Protein AF-A0A830GWT4-F1 (afdb_monomer_lite)

Radius of gyration: 16.11 Å; chains: 1; bounding box: 36×34×43 Å

Sequence (159 aa):
MDEPVRTIMDEVGRHVYNKAYLTLLTARGEASKWRLRRVNGRVQFSDRYEAEFFAETVMDALHDGFLVMVLRSFTGERRSGRIIKELRAYRVTRRGGIVISKVPMDELITSMNVNSMTGELMQPEPFVKYCVDDECISSDEIDERDLEVYIRNIKKWIN

Organism: NCBI:txid62609

Foldseek 3Di:
DDPQLVVVQVVLVVQAAAKKKKWKAAPVRDIDIWIWGQDPNHIDTPDPVRSVVVVVVQVVRQVVFKMKMWMWHFHPDDDPNDTAIEIWMWIWYDDVHIDTHTDDQLRRQQVQQADPVPRDGHQFDARYWYDDDPDTDHSVNDDPVNNVVSVVVVVVVVD

pLDDT: mean 90.29, std 7.75, range [44.69, 98.06]

Structure (mmCIF, N/CA/C/O backbone):
data_AF-A0A830GWT4-F1
#
_entry.id   AF-A0A830GWT4-F1
#
loop_
_atom_site.group_PDB
_atom_site.id
_atom_site.type_symbol
_atom_site.label_atom_id
_atom_site.label_alt_id
_atom_site.label_comp_id
_atom_site.label_asym_id
_atom_site.label_entity_id
_atom_site.label_seq_id
_atom_site.pdbx_PDB_ins_code
_atom_site.Cartn_x
_atom_site.Cartn_y
_atom_site.Cartn_z
_atom_site.occupancy
_atom_site.B_iso_or_equiv
_atom_site.auth_seq_id
_atom_site.auth_comp_id
_atom_site.auth_asym_id
_atom_site.auth_atom_id
_atom_site.pdbx_PDB_model_num
ATOM 1 N N . MET A 1 1 ? 3.356 4.705 -21.326 1.00 64.50 1 MET A N 1
ATOM 2 C CA . MET A 1 1 ? 3.463 4.122 -19.976 1.00 64.50 1 MET A CA 1
ATOM 3 C C . MET A 1 1 ? 3.925 2.696 -20.151 1.00 64.50 1 MET A C 1
ATOM 5 O O . MET A 1 1 ? 3.240 1.949 -20.845 1.00 64.50 1 MET A O 1
ATOM 9 N N . ASP A 1 2 ? 5.095 2.370 -19.612 1.00 79.75 2 ASP A N 1
ATOM 10 C CA . ASP A 1 2 ? 5.700 1.044 -19.731 1.00 79.75 2 ASP A CA 1
ATOM 11 C C . ASP A 1 2 ? 4.806 -0.045 -19.134 1.00 79.75 2 ASP A C 1
ATOM 13 O O . ASP A 1 2 ? 4.044 0.197 -18.192 1.00 79.75 2 ASP A O 1
ATOM 17 N N . GLU A 1 3 ? 4.896 -1.256 -19.684 1.00 87.12 3 GLU A N 1
ATOM 18 C CA . GLU A 1 3 ? 4.089 -2.397 -19.247 1.00 87.12 3 GLU A CA 1
ATOM 19 C C . GLU A 1 3 ? 4.198 -2.669 -17.732 1.00 87.12 3 GLU A C 1
ATOM 21 O O . GLU A 1 3 ? 3.147 -2.825 -17.108 1.00 87.12 3 GLU A O 1
ATOM 26 N N . PRO A 1 4 ? 5.390 -2.627 -17.096 1.00 89.00 4 PRO A N 1
ATOM 27 C CA . PRO A 1 4 ? 5.514 -2.734 -15.645 1.00 89.00 4 PRO A CA 1
ATOM 28 C C . PRO A 1 4 ? 4.684 -1.728 -14.852 1.00 89.00 4 PRO A C 1
ATOM 30 O O . PRO A 1 4 ? 3.966 -2.095 -13.922 1.00 89.00 4 PRO A O 1
ATOM 33 N N . VAL A 1 5 ? 4.771 -0.457 -15.245 1.00 91.19 5 VAL A N 1
ATOM 34 C CA . VAL A 1 5 ? 4.088 0.652 -14.578 1.00 91.19 5 VAL A CA 1
ATOM 35 C C . VAL A 1 5 ? 2.581 0.491 -14.738 1.00 91.19 5 VAL A C 1
ATOM 37 O O . VAL A 1 5 ? 1.843 0.651 -13.771 1.00 91.19 5 VAL A O 1
ATOM 40 N N . ARG A 1 6 ? 2.118 0.093 -15.930 1.00 91.19 6 ARG A N 1
ATOM 41 C CA . ARG A 1 6 ? 0.704 -0.213 -16.173 1.00 91.19 6 ARG A CA 1
ATOM 42 C C . ARG A 1 6 ? 0.205 -1.334 -15.261 1.00 91.19 6 ARG A C 1
ATOM 44 O O . ARG A 1 6 ? -0.800 -1.138 -14.593 1.00 91.19 6 ARG A O 1
ATOM 51 N N . THR A 1 7 ? 0.918 -2.456 -15.184 1.00 93.00 7 THR A N 1
ATOM 52 C CA . THR A 1 7 ? 0.532 -3.598 -14.338 1.00 93.00 7 THR A CA 1
ATOM 53 C C . THR A 1 7 ? 0.442 -3.209 -12.861 1.00 93.00 7 THR A C 1
ATOM 55 O O . THR A 1 7 ? -0.514 -3.577 -12.180 1.00 93.00 7 THR A O 1
ATOM 58 N N . ILE A 1 8 ? 1.397 -2.413 -12.370 1.00 93.94 8 ILE A N 1
ATOM 59 C CA . ILE A 1 8 ? 1.372 -1.867 -11.005 1.00 93.94 8 ILE A CA 1
ATOM 60 C C . ILE A 1 8 ? 0.153 -0.964 -10.797 1.00 93.94 8 ILE A C 1
ATOM 62 O O . ILE A 1 8 ? -0.563 -1.112 -9.807 1.00 93.94 8 ILE A O 1
ATOM 66 N N . MET A 1 9 ? -0.100 -0.041 -11.725 1.00 93.00 9 MET A N 1
ATOM 67 C CA . MET A 1 9 ? -1.215 0.900 -11.623 1.00 93.00 9 MET A CA 1
ATOM 68 C C . MET A 1 9 ? -2.579 0.216 -11.740 1.00 93.00 9 MET A C 1
ATOM 70 O O . MET A 1 9 ? -3.522 0.657 -11.085 1.00 93.00 9 MET A O 1
ATOM 74 N N . ASP A 1 10 ? -2.687 -0.864 -12.512 1.00 93.06 10 ASP A N 1
ATOM 75 C CA . ASP A 1 10 ? -3.901 -1.673 -12.605 1.00 93.06 10 ASP A CA 1
ATOM 76 C C . ASP A 1 10 ? -4.177 -2.405 -11.284 1.00 93.06 10 ASP A C 1
ATOM 78 O O . ASP A 1 10 ? -5.308 -2.372 -10.800 1.00 93.06 10 ASP A O 1
ATOM 82 N N . GLU A 1 11 ? -3.156 -3.005 -10.660 1.00 94.62 11 GLU A N 1
ATOM 83 C CA . GLU A 1 11 ? -3.292 -3.690 -9.366 1.00 94.62 11 GLU A CA 1
ATOM 84 C C . GLU A 1 11 ? -3.647 -2.708 -8.243 1.00 94.62 11 GLU A C 1
ATOM 86 O O . GLU A 1 11 ? -4.692 -2.827 -7.604 1.00 94.62 11 GLU A O 1
ATOM 91 N N . VAL A 1 12 ? -2.816 -1.680 -8.042 1.00 94.19 12 VAL A N 1
ATOM 92 C CA . VAL A 1 12 ? -3.038 -0.645 -7.020 1.00 94.19 12 VAL A CA 1
ATOM 93 C C . VAL A 1 12 ? -4.369 0.061 -7.267 1.00 94.19 12 VAL A C 1
ATOM 95 O O . VAL A 1 12 ? -5.113 0.366 -6.332 1.00 94.19 12 VAL A O 1
ATOM 98 N N . GLY A 1 13 ? -4.692 0.299 -8.538 1.00 94.19 13 GLY A N 1
ATOM 99 C CA . GLY A 1 13 ? -5.861 1.049 -8.944 1.00 94.19 13 GLY A CA 1
ATOM 100 C C . GLY A 1 13 ? -7.173 0.412 -8.503 1.00 94.19 13 GLY A C 1
ATOM 101 O O . GLY A 1 13 ? -8.083 1.152 -8.122 1.00 94.19 13 GLY A O 1
ATOM 102 N N . ARG A 1 14 ? -7.273 -0.925 -8.464 1.00 93.62 14 ARG A N 1
ATOM 103 C CA . ARG A 1 14 ? -8.474 -1.648 -7.987 1.00 93.62 14 ARG A CA 1
ATOM 104 C C . ARG A 1 14 ? -8.902 -1.241 -6.579 1.00 93.62 14 ARG A C 1
ATOM 106 O O . ARG A 1 14 ? -10.090 -1.252 -6.284 1.00 93.62 14 ARG A O 1
ATOM 113 N N . HIS A 1 15 ? -7.952 -0.808 -5.757 1.00 94.94 15 HIS A N 1
ATOM 114 C CA . HIS A 1 15 ? -8.176 -0.474 -4.353 1.00 94.94 15 HIS A CA 1
ATOM 115 C C . HIS A 1 15 ? -8.186 1.035 -4.077 1.00 94.94 15 HIS A C 1
ATOM 117 O O . HIS A 1 15 ? -8.252 1.457 -2.924 1.00 94.94 15 HIS A O 1
ATOM 123 N N . VAL A 1 16 ? -8.139 1.884 -5.109 1.00 95.31 16 VAL A N 1
ATOM 124 C CA . VAL A 1 16 ? -8.310 3.340 -4.972 1.00 95.31 16 VAL A CA 1
ATOM 125 C C . VAL A 1 16 ? -9.785 3.694 -5.144 1.00 95.31 16 VAL A C 1
ATOM 127 O O . VAL A 1 16 ? -10.281 3.725 -6.269 1.00 95.31 16 VAL A O 1
ATOM 130 N N . TYR A 1 17 ? -10.482 4.010 -4.050 1.00 92.69 17 TYR A N 1
ATOM 131 C CA . TYR A 1 17 ? -11.918 4.326 -4.089 1.00 92.69 17 TYR A CA 1
ATOM 132 C C . TYR A 1 17 ? -12.193 5.743 -4.595 1.00 92.69 17 TYR A C 1
ATOM 134 O O . TYR A 1 17 ? -12.986 5.950 -5.510 1.00 92.69 17 TYR A O 1
ATOM 142 N N . ASN A 1 18 ? -11.520 6.732 -4.006 1.00 90.81 18 ASN A N 1
ATOM 143 C CA . ASN A 1 18 ? -11.697 8.143 -4.352 1.00 90.81 18 ASN A CA 1
ATOM 144 C C . ASN A 1 18 ? -10.358 8.878 -4.349 1.00 90.81 18 ASN A C 1
ATOM 146 O O . ASN A 1 18 ? -9.914 9.380 -5.377 1.00 90.81 18 ASN A O 1
ATOM 150 N N . LYS A 1 19 ? -9.680 8.886 -3.201 1.00 95.38 19 LYS A N 1
ATOM 151 C CA . LYS A 1 19 ? -8.339 9.451 -3.033 1.00 95.38 19 LYS A CA 1
ATOM 152 C C . LYS A 1 19 ? -7.455 8.412 -2.370 1.00 95.38 19 LYS A C 1
ATOM 154 O O . LYS A 1 19 ? -7.947 7.632 -1.559 1.00 95.38 19 LYS A O 1
ATOM 159 N N . ALA A 1 20 ? -6.168 8.424 -2.673 1.00 97.12 20 ALA A N 1
ATOM 160 C CA . ALA A 1 20 ? -5.202 7.581 -1.994 1.00 97.12 20 ALA A CA 1
ATOM 161 C C . ALA A 1 20 ? -3.820 8.235 -1.945 1.00 97.12 20 ALA A C 1
ATOM 163 O O . ALA A 1 20 ? -3.489 9.103 -2.754 1.00 97.12 20 ALA A O 1
ATOM 164 N N . TYR A 1 21 ? -3.013 7.786 -0.993 1.00 96.75 21 TYR A N 1
ATOM 165 C CA . TYR A 1 21 ? -1.575 8.003 -0.996 1.00 96.75 21 TYR A CA 1
ATOM 166 C C . TYR A 1 21 ? -0.884 6.678 -1.287 1.00 96.75 21 TYR A C 1
ATOM 168 O O . TYR A 1 21 ? -1.187 5.683 -0.636 1.00 96.75 21 TYR A O 1
ATOM 176 N N . LEU A 1 22 ? 0.035 6.677 -2.243 1.00 97.38 22 LEU A N 1
ATOM 177 C CA . LEU A 1 22 ? 0.902 5.543 -2.530 1.00 97.38 22 LEU A CA 1
ATOM 178 C C . LEU A 1 22 ? 2.316 5.915 -2.094 1.00 97.38 22 LEU A C 1
ATOM 180 O O . LEU A 1 22 ? 2.912 6.832 -2.656 1.00 97.38 22 LEU A O 1
ATOM 184 N N . THR A 1 23 ? 2.825 5.241 -1.073 1.00 96.56 23 THR A N 1
ATOM 185 C CA . THR A 1 23 ? 4.215 5.382 -0.636 1.00 96.56 23 THR A CA 1
ATOM 186 C C . THR A 1 23 ? 5.045 4.289 -1.289 1.00 96.56 23 THR A C 1
ATOM 188 O O . THR A 1 23 ? 4.639 3.130 -1.279 1.00 96.56 23 THR A O 1
ATOM 191 N N . LEU A 1 24 ? 6.194 4.655 -1.841 1.00 96.38 24 LEU A N 1
ATOM 192 C CA . LEU A 1 24 ? 7.187 3.743 -2.393 1.00 96.38 24 LEU A CA 1
ATOM 193 C C . LEU A 1 24 ? 8.397 3.698 -1.465 1.00 96.38 24 LEU A C 1
ATOM 195 O O . LEU A 1 24 ? 8.784 4.737 -0.935 1.00 96.38 24 LEU A O 1
ATOM 199 N N . LEU A 1 25 ? 8.993 2.521 -1.312 1.00 95.12 25 LEU A N 1
ATOM 200 C CA . LEU A 1 25 ? 10.285 2.309 -0.670 1.00 95.12 25 LEU A CA 1
ATOM 201 C C . LEU A 1 25 ? 11.154 1.458 -1.601 1.00 95.12 25 LEU A C 1
ATOM 203 O O . LEU A 1 25 ? 10.777 0.338 -1.958 1.00 95.12 25 LEU A O 1
ATOM 207 N N . THR A 1 26 ? 12.292 2.001 -2.023 1.00 94.12 26 THR A N 1
ATOM 208 C CA . THR A 1 26 ? 13.211 1.332 -2.955 1.00 94.12 26 THR A CA 1
ATOM 209 C C . THR A 1 26 ? 14.171 0.399 -2.217 1.00 94.12 26 THR A C 1
ATOM 211 O O . THR A 1 26 ? 14.369 0.514 -1.006 1.00 94.12 26 THR A O 1
ATOM 214 N N . ALA A 1 27 ? 14.828 -0.504 -2.950 1.00 90.31 27 ALA A N 1
ATOM 215 C CA . ALA A 1 27 ? 15.891 -1.350 -2.403 1.00 90.31 27 ALA A CA 1
ATOM 216 C C . ALA A 1 27 ? 17.073 -0.553 -1.809 1.00 90.31 27 ALA A C 1
ATOM 218 O O . ALA A 1 27 ? 17.793 -1.071 -0.959 1.00 90.31 27 ALA A O 1
ATOM 219 N N . ARG A 1 28 ? 17.250 0.714 -2.216 1.00 91.12 28 ARG A N 1
ATOM 220 C CA . ARG A 1 28 ? 18.258 1.640 -1.670 1.00 91.12 28 ARG A CA 1
ATOM 221 C C . ARG A 1 28 ? 17.815 2.329 -0.371 1.00 91.12 28 ARG A C 1
ATOM 223 O O . ARG A 1 28 ? 18.588 3.086 0.205 1.00 91.12 28 ARG A O 1
ATOM 230 N N . GLY A 1 29 ? 16.589 2.080 0.093 1.00 88.69 29 GLY A N 1
ATOM 231 C CA . GLY A 1 29 ? 16.015 2.716 1.282 1.00 88.69 29 GLY A CA 1
ATOM 232 C C . GLY A 1 29 ? 15.420 4.104 1.027 1.00 88.69 29 GLY A C 1
ATOM 233 O O . GLY A 1 29 ? 15.097 4.814 1.977 1.00 88.69 29 GLY A O 1
ATOM 234 N N . GLU A 1 30 ? 15.255 4.507 -0.234 1.00 92.50 30 GLU A N 1
ATOM 235 C CA . GLU A 1 30 ? 14.662 5.797 -0.590 1.00 92.50 30 GLU A CA 1
ATOM 236 C C . GLU A 1 30 ? 13.137 5.706 -0.539 1.00 92.50 30 GLU A C 1
ATOM 238 O O . GLU A 1 30 ? 12.547 4.754 -1.057 1.00 92.50 30 GLU A O 1
ATOM 243 N N . ALA A 1 31 ? 12.493 6.710 0.059 1.00 93.25 31 ALA A N 1
ATOM 244 C CA . ALA A 1 31 ? 11.043 6.768 0.181 1.00 93.25 31 ALA A CA 1
ATOM 245 C C . ALA A 1 31 ? 10.452 7.935 -0.618 1.00 93.25 31 ALA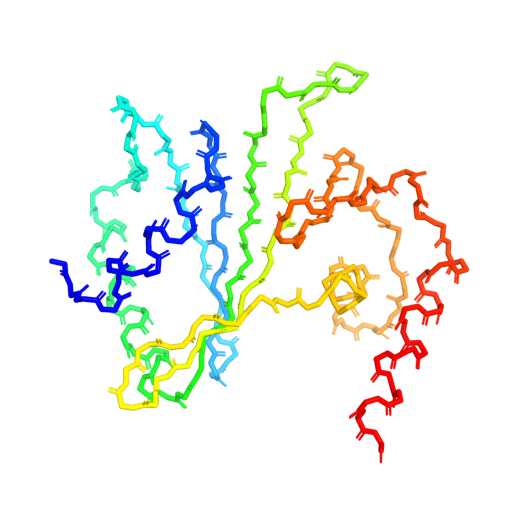 A C 1
ATOM 247 O O . ALA A 1 31 ? 10.906 9.074 -0.507 1.00 93.25 31 ALA A O 1
ATOM 248 N N . SER A 1 32 ? 9.389 7.673 -1.379 1.00 94.12 32 SER A N 1
ATOM 249 C CA . SER A 1 32 ? 8.629 8.702 -2.101 1.00 94.12 32 SER A CA 1
ATOM 250 C C . SER A 1 32 ? 7.126 8.516 -1.912 1.00 94.12 32 SER A C 1
ATOM 252 O O . SER A 1 32 ? 6.654 7.432 -1.568 1.00 94.12 32 SER A O 1
ATOM 254 N N . LYS A 1 33 ? 6.349 9.591 -2.083 1.00 94.75 33 LYS A N 1
ATOM 255 C CA . LYS A 1 33 ? 4.903 9.591 -1.831 1.00 94.75 33 LYS A CA 1
ATOM 256 C C . LYS A 1 33 ? 4.146 10.232 -2.982 1.00 94.75 33 LYS A C 1
ATOM 258 O O . LYS A 1 33 ? 4.381 11.387 -3.317 1.00 94.75 33 LYS A O 1
ATOM 263 N N . TRP A 1 34 ? 3.149 9.511 -3.476 1.00 95.19 34 TRP A N 1
ATOM 264 C CA . TRP A 1 34 ? 2.348 9.874 -4.640 1.00 95.19 34 TRP A CA 1
ATOM 265 C C . TRP A 1 34 ? 0.882 10.037 -4.264 1.00 95.19 34 TRP A C 1
ATOM 267 O O . TRP A 1 34 ? 0.355 9.304 -3.420 1.00 95.19 34 TRP A O 1
ATOM 277 N N . ARG A 1 35 ? 0.202 11.009 -4.879 1.00 95.19 35 ARG A N 1
ATOM 278 C CA . ARG A 1 35 ? -1.217 11.283 -4.624 1.00 95.19 35 ARG A CA 1
ATOM 279 C C . ARG A 1 35 ? -2.066 10.768 -5.769 1.00 95.19 35 ARG A C 1
ATOM 281 O O . ARG A 1 35 ? -2.044 11.319 -6.866 1.00 95.19 35 ARG A O 1
ATOM 288 N N . LEU A 1 36 ? -2.889 9.771 -5.486 1.00 95.38 36 LEU A N 1
ATOM 289 C CA . LEU A 1 36 ? -3.787 9.171 -6.462 1.00 95.38 36 LEU A CA 1
ATOM 290 C C . LEU A 1 36 ? -5.222 9.642 -6.241 1.00 95.38 36 LEU A C 1
ATOM 292 O O . LEU A 1 36 ? -5.672 9.842 -5.108 1.00 95.38 36 LEU A O 1
ATOM 296 N N . ARG A 1 37 ? -5.965 9.772 -7.335 1.00 94.19 37 ARG A N 1
ATOM 297 C CA . ARG A 1 37 ? -7.403 10.038 -7.323 1.00 94.19 37 ARG A CA 1
ATOM 298 C C . ARG A 1 37 ? -8.117 9.212 -8.379 1.00 94.19 37 ARG A C 1
ATOM 300 O O . ARG A 1 37 ? -7.576 8.983 -9.458 1.00 94.19 37 ARG A O 1
ATOM 307 N N . ARG A 1 38 ? -9.348 8.806 -8.083 1.00 92.69 38 ARG A N 1
ATOM 308 C CA . ARG A 1 38 ? -10.243 8.185 -9.056 1.00 92.69 38 ARG A CA 1
ATOM 309 C C . ARG A 1 38 ? -11.121 9.259 -9.690 1.00 92.69 38 ARG A C 1
ATOM 311 O O . ARG A 1 38 ? -11.864 9.947 -8.999 1.00 92.69 38 ARG A O 1
ATOM 318 N N . VAL A 1 39 ? -11.028 9.402 -11.007 1.00 90.31 39 VAL A N 1
ATOM 319 C CA . VAL A 1 39 ? -11.819 10.345 -11.808 1.00 90.31 39 VAL A CA 1
ATOM 320 C C . VAL A 1 39 ? -12.405 9.582 -12.988 1.00 90.31 39 VAL A C 1
ATOM 322 O O . VAL A 1 39 ? -11.680 8.887 -13.694 1.00 90.31 39 VAL A O 1
ATOM 325 N N . ASN A 1 40 ? -13.725 9.665 -13.181 1.00 89.69 40 ASN A N 1
ATOM 326 C CA . ASN A 1 40 ? -14.447 8.965 -14.256 1.00 89.69 40 ASN A CA 1
ATOM 327 C C . ASN A 1 40 ? -14.103 7.465 -14.344 1.00 89.69 40 ASN A C 1
ATOM 329 O O . ASN A 1 40 ? -13.864 6.923 -15.421 1.00 89.69 40 ASN A O 1
ATOM 333 N N . GLY A 1 41 ? -14.010 6.800 -13.188 1.00 86.19 41 GLY A N 1
ATOM 334 C CA . GLY A 1 41 ? -13.703 5.371 -13.117 1.00 86.19 41 GLY A CA 1
ATOM 335 C C . GLY A 1 41 ? -12.248 5.001 -13.429 1.00 86.19 41 GLY A C 1
ATOM 336 O O . GLY A 1 41 ? -11.950 3.814 -13.513 1.00 86.19 41 GLY A O 1
ATOM 337 N N . ARG A 1 42 ? -11.329 5.967 -13.554 1.00 88.44 42 ARG A N 1
ATOM 338 C CA . ARG A 1 42 ? -9.896 5.721 -13.778 1.00 88.44 42 ARG A CA 1
ATOM 339 C C . ARG A 1 42 ? -9.051 6.321 -12.667 1.00 88.44 42 ARG A C 1
ATOM 341 O O . ARG A 1 42 ? -9.373 7.386 -12.146 1.00 88.44 42 ARG A O 1
ATOM 348 N N . VAL A 1 43 ? -7.977 5.630 -12.303 1.00 92.00 43 VAL A N 1
ATOM 349 C CA . VAL A 1 43 ? -7.000 6.135 -11.336 1.00 92.00 43 VAL A CA 1
ATOM 350 C C . VAL A 1 43 ? -5.984 6.984 -12.071 1.00 92.00 43 VAL A C 1
ATOM 352 O O . VAL A 1 43 ? -5.467 6.590 -13.112 1.00 92.00 43 VAL A O 1
ATOM 355 N N . GLN A 1 44 ? -5.725 8.160 -11.525 1.00 91.19 44 GLN A N 1
ATOM 356 C CA . GLN A 1 44 ? -4.766 9.107 -12.059 1.00 91.19 44 GLN A CA 1
ATOM 357 C C . GLN A 1 44 ? -3.992 9.760 -10.921 1.00 91.19 44 GLN A C 1
ATOM 359 O O . GLN A 1 44 ? -4.491 9.887 -9.796 1.00 91.19 44 GLN A O 1
ATOM 364 N N . PHE A 1 45 ? -2.786 10.210 -11.240 1.00 90.94 45 PHE A N 1
ATOM 365 C CA . PHE A 1 45 ? -2.016 11.084 -10.370 1.00 90.94 45 PHE A CA 1
ATOM 366 C C . PHE A 1 45 ? -2.726 12.433 -10.210 1.00 90.94 45 PHE A C 1
ATOM 368 O O . PHE A 1 45 ? -3.604 12.825 -10.997 1.00 90.94 45 PHE A O 1
ATOM 375 N N . SER A 1 46 ? -2.418 13.125 -9.120 1.00 80.62 46 SER A N 1
ATOM 376 C CA . SER A 1 46 ? -3.024 14.428 -8.851 1.00 80.62 46 SER A CA 1
ATOM 377 C C . SER A 1 46 ? -2.424 15.495 -9.760 1.00 80.62 46 SER A C 1
ATOM 379 O O . SER A 1 46 ? -3.167 16.362 -10.224 1.00 80.62 46 SER A O 1
ATOM 381 N N . ASP A 1 47 ? -1.138 15.352 -10.077 1.00 78.88 47 ASP A N 1
ATOM 382 C CA . ASP A 1 47 ? -0.389 16.143 -11.051 1.00 78.88 47 ASP A CA 1
ATOM 383 C C . ASP A 1 47 ? 0.016 15.274 -12.262 1.00 78.88 47 ASP A C 1
ATOM 385 O O . ASP A 1 47 ? 0.220 14.067 -12.141 1.00 78.88 47 ASP A O 1
ATOM 389 N N . ARG A 1 48 ? 0.116 15.874 -13.451 1.00 69.69 48 ARG A N 1
ATOM 390 C CA . ARG A 1 48 ? 0.604 15.198 -14.658 1.00 69.69 48 ARG A CA 1
ATOM 391 C C . ARG A 1 48 ? 2.112 14.957 -14.597 1.00 69.69 48 ARG A C 1
ATOM 393 O O . ARG A 1 48 ? 2.543 13.895 -15.033 1.00 69.69 48 ARG A O 1
ATOM 400 N N . TYR A 1 49 ? 2.880 15.889 -14.024 1.00 76.06 49 TYR A N 1
ATOM 401 C CA . TYR A 1 49 ? 4.323 15.710 -13.832 1.00 76.06 49 TYR A CA 1
ATOM 402 C C . TYR A 1 49 ? 4.616 14.517 -12.919 1.00 76.06 49 TYR A C 1
ATOM 404 O O . TYR A 1 49 ? 5.565 13.777 -13.152 1.00 76.06 49 TYR A O 1
ATOM 412 N N . GLU A 1 50 ? 3.745 14.257 -11.938 1.00 81.94 50 GLU A N 1
ATOM 413 C CA . GLU A 1 50 ? 3.894 13.107 -11.047 1.00 81.94 50 GLU A CA 1
ATOM 414 C C . GLU A 1 50 ? 3.893 11.763 -11.800 1.00 81.94 50 GLU A C 1
ATOM 416 O O . GLU A 1 50 ? 4.568 10.828 -11.384 1.00 81.94 50 GLU A O 1
ATOM 421 N N . ALA A 1 51 ? 3.171 11.648 -12.918 1.00 81.56 51 ALA A N 1
ATOM 422 C CA . ALA A 1 51 ? 3.062 10.385 -13.645 1.00 81.56 51 ALA A CA 1
ATOM 423 C C . ALA A 1 51 ? 4.370 9.970 -14.340 1.00 81.56 51 ALA A C 1
ATOM 425 O O . ALA A 1 51 ? 4.677 8.779 -14.400 1.00 81.56 51 ALA A O 1
ATOM 426 N N . GLU A 1 52 ? 5.124 10.936 -14.871 1.00 81.38 52 GLU A N 1
ATOM 427 C CA . GLU A 1 52 ? 6.396 10.680 -15.560 1.00 81.38 52 GLU A CA 1
ATOM 428 C C . GLU A 1 52 ? 7.478 10.288 -14.549 1.00 81.38 52 GLU A C 1
ATOM 430 O O . GLU A 1 52 ? 8.050 9.203 -14.655 1.00 81.38 52 GLU A O 1
ATOM 435 N N . PHE A 1 53 ? 7.649 11.079 -13.486 1.00 89.00 53 PHE A N 1
ATOM 436 C CA . PHE A 1 53 ? 8.599 10.762 -12.415 1.00 89.00 53 PHE A CA 1
ATOM 437 C C . PHE A 1 53 ? 8.267 9.454 -11.683 1.00 89.00 53 PHE A C 1
ATOM 439 O O . PHE A 1 53 ? 9.171 8.747 -11.233 1.00 89.00 53 PHE A O 1
ATOM 446 N N . PHE A 1 54 ? 6.983 9.097 -11.560 1.00 91.56 54 PHE A N 1
ATOM 447 C CA . PHE A 1 54 ? 6.588 7.813 -10.982 1.00 91.56 54 PHE A CA 1
ATOM 448 C C . PHE A 1 54 ? 7.107 6.637 -11.812 1.00 91.56 54 PHE A C 1
ATOM 450 O O . PHE A 1 54 ? 7.622 5.674 -11.247 1.00 91.56 54 PHE A O 1
ATOM 457 N N . ALA A 1 55 ? 6.982 6.708 -13.141 1.00 91.19 55 ALA A N 1
ATOM 458 C CA . ALA A 1 55 ? 7.445 5.646 -14.026 1.00 91.19 55 ALA A CA 1
ATOM 459 C C . ALA A 1 55 ? 8.961 5.445 -13.906 1.00 91.19 55 ALA A C 1
ATOM 461 O O . ALA A 1 55 ? 9.402 4.312 -13.721 1.00 91.19 55 ALA A O 1
ATOM 462 N N . GLU A 1 56 ? 9.732 6.534 -13.923 1.00 91.06 56 GLU A N 1
ATOM 463 C CA . GLU A 1 56 ? 11.187 6.504 -13.722 1.00 91.06 56 GLU A CA 1
ATOM 464 C C . GLU A 1 56 ? 11.548 5.884 -12.366 1.00 91.06 56 GLU A C 1
ATOM 466 O O . GLU A 1 56 ? 12.281 4.900 -12.313 1.00 91.06 56 GLU A O 1
ATOM 471 N N . THR A 1 57 ? 10.927 6.364 -11.282 1.00 92.25 57 THR A N 1
ATOM 472 C CA . THR A 1 57 ? 11.160 5.853 -9.918 1.00 92.25 57 THR A CA 1
ATOM 473 C C . THR A 1 57 ? 10.902 4.348 -9.817 1.00 92.25 57 THR A C 1
ATOM 475 O O . THR A 1 57 ? 11.666 3.611 -9.194 1.00 92.25 57 THR A O 1
ATOM 478 N N . VAL A 1 58 ? 9.807 3.871 -10.416 1.00 93.88 58 VAL A N 1
ATOM 479 C CA . VAL A 1 58 ? 9.447 2.449 -10.412 1.00 93.88 58 VAL A CA 1
ATOM 480 C C . VAL A 1 58 ? 10.461 1.628 -11.201 1.00 93.88 58 VAL A C 1
ATOM 482 O O . VAL A 1 58 ? 10.879 0.568 -10.738 1.00 93.88 58 VAL A O 1
ATOM 485 N N . MET A 1 59 ? 10.845 2.089 -12.389 1.00 92.44 59 MET A N 1
ATOM 486 C CA . MET A 1 59 ? 11.765 1.352 -13.252 1.00 92.44 59 MET A CA 1
ATOM 487 C C . MET A 1 59 ? 13.165 1.260 -12.642 1.00 92.44 59 MET A C 1
ATOM 489 O O . MET A 1 59 ? 13.738 0.168 -12.652 1.00 92.44 59 MET A O 1
ATOM 493 N N . ASP A 1 60 ? 13.658 2.344 -12.041 1.00 92.50 60 ASP A N 1
ATOM 494 C CA . ASP A 1 60 ? 14.938 2.373 -11.329 1.00 92.50 60 ASP A CA 1
ATOM 495 C C . ASP A 1 60 ? 14.920 1.434 -10.116 1.00 92.50 60 ASP A C 1
ATOM 497 O O . ASP A 1 60 ? 15.771 0.552 -9.995 1.00 92.50 60 ASP A O 1
ATOM 501 N N . ALA A 1 61 ? 13.886 1.514 -9.271 1.00 93.38 61 ALA A N 1
ATOM 502 C CA . ALA A 1 61 ? 13.766 0.644 -8.099 1.00 93.38 61 ALA A CA 1
ATOM 503 C C . ALA A 1 61 ? 13.718 -0.851 -8.470 1.00 93.38 61 ALA A C 1
ATOM 505 O O . ALA A 1 61 ? 14.288 -1.702 -7.785 1.00 93.38 61 ALA A O 1
ATOM 506 N 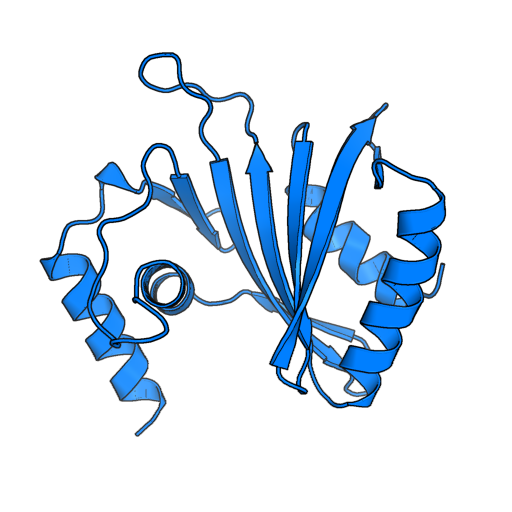N . LEU A 1 62 ? 13.042 -1.189 -9.571 1.00 92.94 62 LEU A N 1
ATOM 507 C CA . LEU A 1 62 ? 12.960 -2.563 -10.062 1.00 92.94 62 LEU A CA 1
ATOM 508 C C . LEU A 1 62 ? 14.249 -3.038 -10.736 1.00 92.94 62 LEU A C 1
ATOM 510 O O . LEU A 1 62 ? 14.487 -4.246 -10.766 1.00 92.94 62 LEU A O 1
ATOM 514 N N . HIS A 1 63 ? 15.059 -2.127 -11.277 1.00 91.75 63 HIS A N 1
ATOM 515 C CA . HIS A 1 63 ? 16.404 -2.444 -11.749 1.00 91.75 63 HIS A CA 1
ATOM 516 C C . HIS A 1 63 ? 17.329 -2.796 -10.577 1.00 91.75 63 HIS A C 1
ATOM 518 O O . HIS A 1 63 ? 18.063 -3.778 -10.654 1.00 91.75 63 HIS A O 1
ATOM 524 N N . ASP A 1 64 ? 17.215 -2.062 -9.469 1.00 89.62 64 ASP A N 1
ATOM 525 C CA . ASP A 1 64 ? 18.008 -2.288 -8.255 1.00 89.62 64 ASP A CA 1
ATOM 526 C C . ASP A 1 64 ? 17.581 -3.526 -7.452 1.00 89.62 64 ASP A C 1
ATOM 528 O O . ASP A 1 64 ? 18.332 -4.028 -6.615 1.00 89.62 64 ASP A O 1
ATOM 532 N N . GLY A 1 65 ? 16.378 -4.043 -7.708 1.00 92.88 65 GLY A N 1
ATOM 533 C CA . GLY A 1 65 ? 15.974 -5.387 -7.304 1.00 92.88 65 GLY A CA 1
ATOM 534 C C . GLY A 1 65 ? 14.526 -5.496 -6.846 1.00 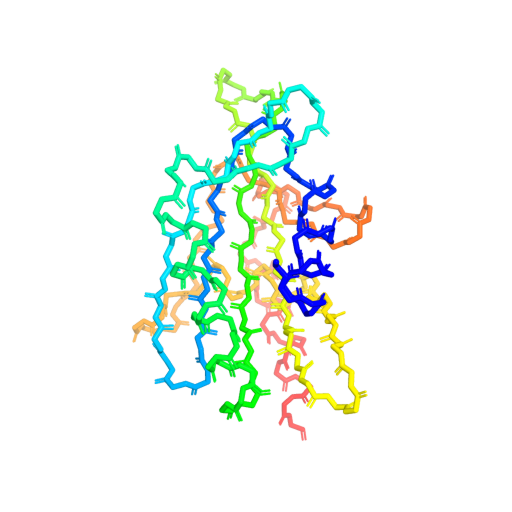92.88 65 GLY A C 1
ATOM 535 O O . GLY A 1 65 ? 13.817 -6.416 -7.268 1.00 92.88 65 GLY A O 1
ATOM 536 N N . PHE A 1 66 ? 14.069 -4.586 -5.982 1.00 94.25 66 PHE A N 1
ATOM 537 C CA . PHE A 1 66 ? 12.692 -4.593 -5.490 1.00 94.25 66 PHE A CA 1
ATOM 538 C C . PHE A 1 66 ? 12.158 -3.200 -5.159 1.00 94.25 66 PHE A C 1
ATOM 540 O O . PHE A 1 66 ? 12.894 -2.258 -4.870 1.00 94.25 66 PHE A O 1
ATOM 547 N N . LEU A 1 67 ? 10.832 -3.129 -5.132 1.00 96.25 67 LEU A N 1
ATOM 548 C CA . LEU A 1 67 ? 10.056 -1.971 -4.728 1.00 96.25 67 LEU A CA 1
ATOM 549 C C . LEU A 1 67 ? 9.005 -2.417 -3.710 1.00 96.25 67 LEU A C 1
ATOM 551 O O . LEU A 1 67 ? 8.207 -3.305 -4.000 1.00 96.25 67 LEU A O 1
ATOM 555 N N . VAL A 1 68 ? 8.979 -1.808 -2.529 1.00 96.81 68 VAL A N 1
ATOM 556 C CA . VAL A 1 68 ? 7.857 -1.948 -1.595 1.00 96.81 68 VAL A CA 1
ATOM 557 C C . VAL A 1 68 ? 6.898 -0.788 -1.816 1.00 96.81 68 VAL A C 1
ATOM 559 O O . VAL A 1 68 ? 7.311 0.359 -1.966 1.00 96.81 68 VAL A O 1
ATOM 562 N N . MET A 1 69 ? 5.606 -1.085 -1.854 1.00 97.62 69 MET A N 1
ATOM 563 C CA . MET A 1 69 ? 4.551 -0.103 -2.050 1.00 97.62 69 MET A CA 1
ATOM 564 C C . MET A 1 69 ? 3.542 -0.209 -0.922 1.00 97.62 69 MET A C 1
ATOM 566 O O . MET A 1 69 ? 3.029 -1.294 -0.671 1.00 97.62 69 MET A O 1
ATOM 570 N N . VAL A 1 70 ? 3.201 0.910 -0.293 1.00 97.50 70 VAL A N 1
ATOM 571 C CA . VAL A 1 70 ? 2.130 0.995 0.704 1.00 97.50 70 VAL A CA 1
ATOM 572 C C . VAL A 1 70 ? 1.040 1.906 0.161 1.00 97.50 70 VAL A C 1
ATOM 574 O O . VAL A 1 70 ? 1.232 3.115 0.015 1.00 97.50 70 VAL A O 1
ATOM 577 N N . LEU A 1 71 ? -0.114 1.325 -0.150 1.00 98.00 71 LEU A N 1
ATOM 578 C CA . LEU A 1 71 ? -1.300 2.050 -0.576 1.00 98.00 71 LEU A CA 1
ATOM 579 C C . LEU A 1 71 ? -2.165 2.376 0.638 1.00 98.00 71 LEU A C 1
ATOM 581 O O . LEU A 1 71 ? -2.610 1.486 1.356 1.00 98.00 71 LEU A O 1
ATOM 585 N N . ARG A 1 72 ? -2.468 3.661 0.809 1.00 97.62 72 ARG A N 1
ATOM 586 C CA . ARG A 1 72 ? -3.420 4.177 1.789 1.00 97.62 72 ARG A CA 1
ATOM 587 C C . ARG A 1 72 ? -4.603 4.808 1.077 1.00 97.62 72 ARG A C 1
ATOM 589 O O . ARG A 1 72 ? -4.509 5.943 0.606 1.00 97.62 72 ARG A O 1
ATOM 596 N N . SER A 1 73 ? -5.712 4.087 1.013 1.00 97.38 73 SER A N 1
ATOM 597 C CA . SER A 1 73 ? -6.904 4.472 0.261 1.00 97.38 73 SER A CA 1
ATOM 598 C C . SER A 1 73 ? -7.986 5.038 1.172 1.00 97.38 73 SER A C 1
ATOM 600 O O . SER A 1 73 ? -8.332 4.428 2.177 1.00 97.3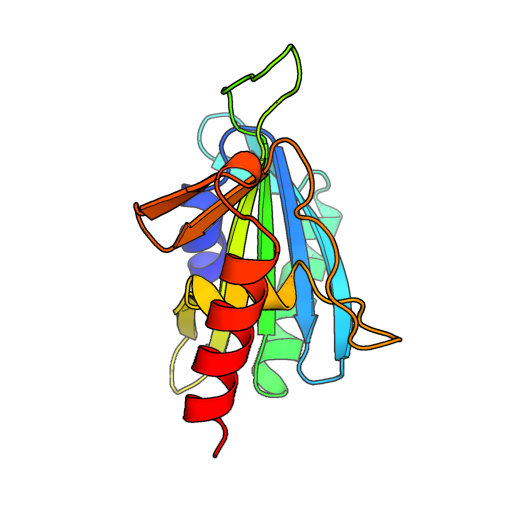8 73 SER A O 1
ATOM 602 N N . PHE A 1 74 ? -8.534 6.205 0.837 1.00 96.12 74 PHE A N 1
ATOM 603 C CA . PHE A 1 74 ? -9.671 6.789 1.550 1.00 96.12 74 PHE A CA 1
ATOM 604 C C . PHE A 1 74 ? -10.960 6.170 1.021 1.00 96.12 74 PHE A C 1
ATOM 606 O O . PHE A 1 74 ? -11.327 6.395 -0.137 1.00 96.12 74 PHE A O 1
ATOM 613 N N . THR A 1 75 ? -11.634 5.406 1.875 1.00 91.94 75 THR A N 1
ATOM 614 C CA . THR A 1 75 ? -12.892 4.736 1.536 1.00 91.94 75 THR A CA 1
ATOM 615 C C . THR A 1 75 ? -14.075 5.714 1.567 1.00 91.94 75 THR A C 1
ATOM 617 O O . THR A 1 75 ? -13.946 6.878 1.961 1.00 91.94 75 THR A O 1
ATOM 620 N N . GLY A 1 76 ? -15.251 5.242 1.146 1.00 88.75 76 GLY A N 1
ATOM 621 C CA . GLY A 1 76 ? -16.521 5.932 1.398 1.00 88.75 76 GLY A CA 1
ATOM 622 C C . GLY A 1 76 ? -17.082 5.692 2.807 1.00 88.75 76 GLY A C 1
ATOM 623 O O . GLY A 1 76 ? -18.013 6.384 3.216 1.00 88.75 76 GLY A O 1
ATOM 624 N N . GLU A 1 77 ? -16.525 4.732 3.549 1.00 92.00 77 GLU A N 1
ATOM 625 C CA . GLU A 1 77 ? -16.995 4.341 4.874 1.00 92.00 77 GLU A CA 1
ATOM 626 C C . GLU A 1 77 ? -16.571 5.365 5.932 1.00 92.00 77 GLU A C 1
ATOM 628 O O . GLU A 1 77 ? -15.481 5.953 5.890 1.00 92.00 77 GLU A O 1
ATOM 633 N N . ARG A 1 78 ? -17.451 5.579 6.913 1.00 91.88 78 ARG A N 1
ATOM 634 C CA . ARG A 1 78 ? -17.193 6.462 8.047 1.00 91.88 78 ARG A CA 1
ATOM 635 C C . ARG A 1 78 ? -17.468 5.759 9.362 1.00 91.88 78 ARG A C 1
ATOM 637 O O . ARG A 1 78 ? -18.468 5.066 9.502 1.00 91.88 78 ARG A O 1
ATOM 644 N N . ARG A 1 79 ? -16.634 6.054 10.355 1.00 88.31 79 ARG A N 1
ATOM 645 C CA . ARG A 1 79 ? -16.835 5.670 11.753 1.00 88.31 79 ARG A CA 1
ATOM 646 C C . ARG A 1 79 ? -16.619 6.893 12.629 1.00 88.31 79 ARG A C 1
ATOM 648 O O . ARG A 1 79 ? -15.640 7.616 12.457 1.00 88.31 79 ARG A O 1
ATOM 655 N N . SER A 1 80 ? -17.580 7.182 13.504 1.00 88.19 80 SER A N 1
ATOM 656 C CA . SER A 1 80 ? -17.558 8.371 14.375 1.00 88.19 80 SER A CA 1
ATOM 657 C C . SER A 1 80 ? -17.279 9.678 13.608 1.00 88.19 80 SER A C 1
ATOM 659 O O . SER A 1 80 ? -16.486 10.519 14.024 1.00 88.19 80 SER A O 1
ATOM 661 N N . GLY A 1 81 ? -17.877 9.818 12.418 1.00 89.38 81 GLY A N 1
ATOM 662 C CA . GLY A 1 81 ? -17.714 10.980 11.535 1.00 89.38 81 GLY A CA 1
ATOM 663 C C . GLY A 1 81 ? -16.392 11.048 10.754 1.00 89.38 81 GLY A C 1
ATOM 664 O O . GLY A 1 81 ? -16.281 11.864 9.833 1.00 89.38 81 GLY A O 1
ATOM 665 N N . ARG A 1 82 ? -15.412 10.1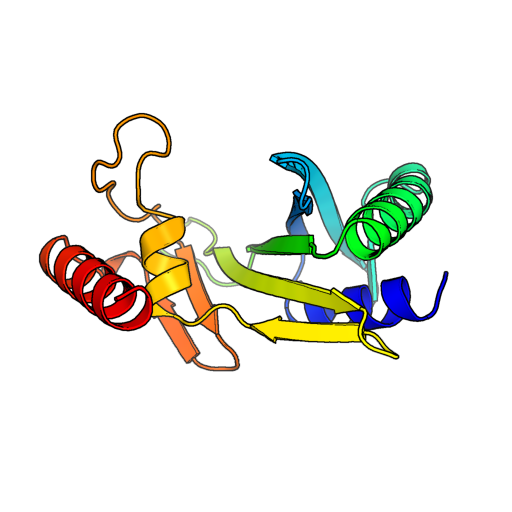85 11.049 1.00 92.00 82 ARG A N 1
ATOM 666 C CA . ARG A 1 82 ? -14.104 10.122 10.378 1.00 92.00 82 ARG A CA 1
ATOM 667 C C . ARG A 1 82 ? -14.118 9.095 9.246 1.00 92.00 82 ARG A C 1
ATOM 669 O O . ARG A 1 82 ? -14.781 8.069 9.349 1.00 92.00 82 ARG A O 1
ATOM 676 N N . ILE A 1 83 ? -13.400 9.388 8.162 1.00 94.06 83 ILE A N 1
ATOM 677 C CA . ILE A 1 83 ? -13.263 8.485 7.009 1.00 94.06 83 ILE A CA 1
ATOM 678 C C . ILE A 1 83 ? -12.327 7.335 7.378 1.00 94.06 83 ILE A C 1
ATOM 680 O O . ILE A 1 83 ? -11.234 7.582 7.894 1.00 94.06 83 ILE A O 1
ATOM 684 N N . ILE A 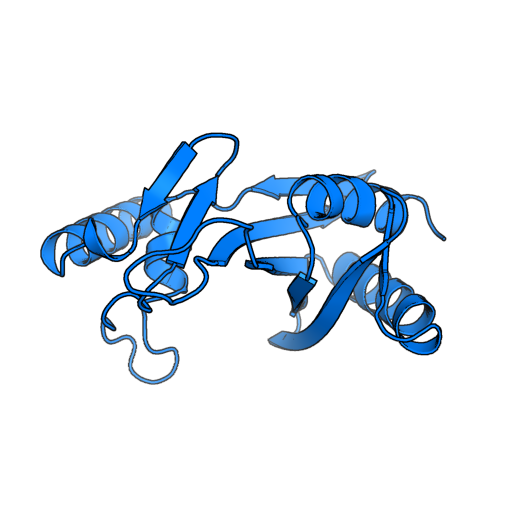1 84 ? -12.741 6.107 7.068 1.00 95.69 84 ILE A N 1
ATOM 685 C CA . ILE A 1 84 ? -11.895 4.924 7.216 1.00 95.69 84 ILE A CA 1
ATOM 686 C C . ILE A 1 84 ? -10.918 4.844 6.043 1.00 95.69 84 ILE A C 1
ATOM 688 O O . ILE A 1 84 ? -11.286 5.071 4.885 1.00 95.69 84 ILE A O 1
ATOM 692 N N . LYS A 1 85 ? -9.661 4.525 6.348 1.00 96.69 85 LYS A N 1
ATOM 693 C CA . LYS A 1 85 ? -8.613 4.289 5.352 1.00 96.69 85 LYS A CA 1
ATOM 694 C C . LYS A 1 85 ? -8.328 2.796 5.246 1.00 96.69 85 LYS A C 1
ATOM 696 O O . LYS A 1 85 ? -8.192 2.140 6.269 1.00 96.69 85 LYS A O 1
ATOM 701 N N . GLU A 1 86 ? -8.155 2.288 4.036 1.00 97.44 86 GLU A N 1
ATOM 702 C CA . GLU A 1 86 ? -7.582 0.959 3.816 1.00 97.44 86 GLU A CA 1
ATOM 703 C C . GLU A 1 86 ? -6.079 1.072 3.584 1.00 97.44 86 GLU A C 1
ATOM 705 O O . GLU A 1 86 ? -5.634 1.857 2.743 1.00 97.44 86 GLU A O 1
ATOM 710 N N . LEU A 1 87 ? -5.310 0.288 4.331 1.00 97.69 87 LEU A N 1
ATOM 711 C CA . LEU A 1 87 ? -3.890 0.067 4.129 1.00 97.69 87 LEU A CA 1
ATOM 712 C C . LEU A 1 87 ? -3.673 -1.282 3.458 1.00 97.69 87 LEU A C 1
ATOM 714 O O . LEU A 1 87 ? -4.163 -2.305 3.927 1.00 97.69 87 LEU A O 1
ATOM 718 N N . ARG A 1 88 ? -2.905 -1.269 2.374 1.00 98.06 88 ARG A N 1
ATOM 719 C CA . ARG A 1 88 ? -2.443 -2.457 1.652 1.00 98.06 88 ARG A CA 1
ATOM 720 C C . ARG A 1 88 ? -0.964 -2.274 1.364 1.00 98.06 88 ARG A C 1
ATOM 722 O O . ARG A 1 88 ? -0.555 -1.157 1.037 1.00 98.06 88 ARG A O 1
ATOM 729 N N . ALA A 1 89 ? -0.175 -3.336 1.443 1.00 97.75 89 ALA A N 1
ATOM 730 C CA . ALA A 1 89 ? 1.220 -3.282 1.036 1.00 97.75 89 ALA A CA 1
ATOM 731 C C . ALA A 1 89 ? 1.565 -4.384 0.038 1.00 97.75 89 ALA A C 1
ATOM 733 O O . ALA A 1 89 ? 0.988 -5.471 0.044 1.00 97.75 89 ALA A O 1
ATOM 734 N N . TYR A 1 90 ? 2.513 -4.068 -0.833 1.00 97.62 90 TYR A N 1
ATOM 735 C CA . TYR A 1 90 ? 2.969 -4.931 -1.908 1.00 97.62 90 TYR A CA 1
ATOM 736 C C . TYR A 1 90 ? 4.488 -4.904 -1.964 1.00 97.62 90 TYR A C 1
ATOM 738 O O . TYR A 1 90 ? 5.103 -3.850 -1.807 1.00 97.62 90 TYR A O 1
ATOM 746 N N . ARG A 1 91 ? 5.085 -6.045 -2.280 1.00 96.50 91 ARG A N 1
ATOM 747 C CA . ARG A 1 91 ? 6.470 -6.153 -2.715 1.00 96.50 91 ARG A CA 1
ATOM 748 C C . ARG A 1 91 ? 6.485 -6.488 -4.197 1.00 96.50 91 ARG A C 1
ATOM 750 O O . ARG A 1 91 ? 5.933 -7.499 -4.619 1.00 96.50 91 ARG A O 1
ATOM 757 N N . VAL A 1 92 ? 7.132 -5.645 -4.983 1.00 96.94 92 VAL A N 1
ATOM 758 C CA . VAL A 1 92 ? 7.257 -5.797 -6.429 1.00 96.94 92 VAL A CA 1
ATOM 759 C C . VAL A 1 92 ? 8.694 -6.146 -6.772 1.00 96.94 92 VAL A C 1
ATOM 761 O O . VAL A 1 92 ? 9.632 -5.535 -6.265 1.00 96.94 92 VAL A O 1
ATOM 764 N N . THR A 1 93 ? 8.869 -7.136 -7.640 1.00 95.81 93 THR A N 1
ATOM 765 C CA . THR A 1 93 ? 10.179 -7.530 -8.173 1.00 95.81 93 THR A CA 1
ATOM 766 C C . THR A 1 93 ? 10.092 -7.758 -9.676 1.00 95.81 93 THR A C 1
ATOM 768 O O . THR A 1 93 ? 9.003 -7.962 -10.222 1.00 95.81 93 THR A O 1
ATOM 771 N N . ARG A 1 94 ? 11.244 -7.744 -10.351 1.00 91.88 94 ARG A N 1
ATOM 772 C CA . ARG A 1 94 ? 11.349 -8.056 -11.779 1.00 91.88 94 ARG A CA 1
ATOM 773 C C . ARG A 1 94 ? 12.132 -9.356 -11.981 1.00 91.88 94 ARG A C 1
ATOM 775 O O . ARG A 1 94 ? 13.327 -9.408 -11.717 1.00 91.88 94 ARG A O 1
ATOM 782 N N . ARG A 1 95 ? 11.467 -10.415 -12.455 1.00 86.06 95 ARG A N 1
ATOM 783 C CA . ARG A 1 95 ? 12.059 -11.741 -12.743 1.00 86.06 95 ARG A CA 1
ATOM 784 C C . ARG A 1 95 ? 11.527 -12.284 -14.070 1.00 86.06 95 ARG A C 1
ATOM 786 O O . ARG A 1 95 ? 10.538 -13.003 -14.087 1.00 86.06 95 ARG A O 1
ATOM 793 N N . GLY A 1 96 ? 12.110 -11.860 -15.194 1.00 82.25 96 GLY A N 1
ATOM 794 C CA . GLY A 1 96 ? 11.574 -12.165 -16.538 1.00 82.25 96 GLY A CA 1
ATOM 795 C C . GLY A 1 96 ? 10.213 -11.512 -16.850 1.00 82.25 96 GLY A C 1
ATOM 796 O O . GLY A 1 96 ? 9.685 -11.676 -17.941 1.00 82.25 96 GLY A O 1
ATOM 797 N N . GLY A 1 97 ? 9.673 -10.750 -15.897 1.00 87.25 97 GLY A N 1
ATOM 798 C CA . GLY A 1 97 ? 8.378 -10.076 -15.890 1.00 87.25 97 GLY A CA 1
ATOM 799 C C . GLY A 1 97 ? 8.164 -9.418 -14.523 1.00 87.25 97 GLY A C 1
ATOM 800 O O . GLY A 1 97 ? 9.012 -9.555 -13.634 1.00 87.25 97 GLY A O 1
ATOM 801 N N . ILE A 1 98 ? 7.065 -8.684 -14.349 1.00 93.56 98 ILE A N 1
ATOM 802 C CA . ILE A 1 98 ? 6.717 -8.096 -13.049 1.00 93.56 98 ILE A CA 1
ATOM 803 C C . ILE A 1 98 ? 5.994 -9.116 -12.184 1.00 93.56 98 ILE A C 1
ATOM 805 O O . ILE A 1 98 ? 5.017 -9.723 -12.611 1.00 93.56 98 ILE A O 1
ATOM 809 N N . VAL A 1 99 ? 6.464 -9.254 -10.947 1.00 95.31 99 VAL A N 1
ATOM 810 C CA . VAL A 1 99 ? 5.818 -10.046 -9.903 1.00 95.31 99 VAL A CA 1
ATOM 811 C C . VAL A 1 99 ? 5.404 -9.098 -8.787 1.00 95.31 99 VAL A C 1
ATOM 813 O O . VAL A 1 99 ? 6.265 -8.457 -8.184 1.00 95.31 99 VAL A O 1
ATOM 816 N N . ILE A 1 100 ? 4.099 -9.015 -8.523 1.00 96.38 100 ILE A N 1
ATOM 817 C CA . ILE A 1 100 ? 3.524 -8.251 -7.411 1.00 96.38 100 ILE A CA 1
ATOM 818 C C . ILE A 1 100 ? 3.092 -9.246 -6.334 1.00 96.38 100 ILE A C 1
ATOM 820 O O . ILE A 1 100 ? 2.150 -10.010 -6.529 1.00 96.38 100 ILE A O 1
ATOM 824 N N . SER A 1 101 ? 3.783 -9.241 -5.200 1.00 96.19 101 SER A N 1
ATOM 825 C CA . SER A 1 101 ? 3.449 -10.046 -4.025 1.00 96.19 101 SER A CA 1
ATOM 826 C C . SER A 1 101 ? 2.750 -9.170 -2.993 1.00 96.19 101 SER A C 1
ATOM 828 O O . SER A 1 101 ? 3.258 -8.106 -2.645 1.00 96.19 101 SER A O 1
ATOM 830 N N . LYS A 1 102 ? 1.591 -9.599 -2.496 1.00 96.19 102 LYS A N 1
ATOM 831 C CA . LYS A 1 102 ? 0.894 -8.920 -1.395 1.00 96.19 102 LYS A CA 1
ATOM 832 C C . LYS A 1 102 ? 1.636 -9.209 -0.095 1.00 96.19 102 LYS A C 1
ATOM 834 O O . LYS A 1 102 ? 2.053 -10.344 0.126 1.00 96.19 102 LYS A O 1
ATOM 839 N N . VAL A 1 103 ? 1.841 -8.182 0.724 1.00 95.69 103 VAL A N 1
ATOM 840 C CA . VAL A 1 103 ? 2.443 -8.355 2.050 1.00 95.69 103 VAL A CA 1
ATOM 841 C C . VAL A 1 103 ? 1.420 -9.069 2.939 1.00 95.69 103 VAL A C 1
ATOM 843 O O . VAL A 1 103 ? 0.277 -8.607 2.987 1.00 95.69 103 VAL A O 1
ATOM 846 N N . PRO A 1 104 ? 1.785 -10.179 3.603 1.00 94.75 104 PRO A N 1
ATOM 847 C CA . PRO A 1 104 ? 0.901 -10.894 4.520 1.00 94.75 104 PRO A CA 1
ATOM 848 C C . PRO A 1 104 ? 0.318 -9.994 5.613 1.00 94.75 104 PRO A C 1
ATOM 850 O O . PRO A 1 104 ? 0.915 -8.987 5.992 1.00 94.75 104 PRO A O 1
ATOM 853 N N . MET A 1 105 ? -0.859 -10.357 6.129 1.00 94.00 105 MET A N 1
ATOM 854 C CA . MET A 1 105 ? -1.609 -9.516 7.069 1.00 94.00 105 MET A CA 1
ATOM 855 C C . MET A 1 105 ? -0.825 -9.221 8.357 1.00 94.00 105 MET A C 1
ATOM 857 O O . MET A 1 105 ? -0.795 -8.080 8.813 1.00 94.00 105 MET A O 1
ATOM 861 N N . ASP A 1 106 ? -0.160 -10.227 8.922 1.00 92.19 106 ASP A N 1
ATOM 862 C CA . ASP A 1 106 ? 0.663 -10.104 10.127 1.00 92.19 106 ASP A CA 1
ATOM 863 C C . ASP A 1 106 ? 1.873 -9.185 9.906 1.00 92.19 106 ASP A C 1
ATOM 865 O O . ASP A 1 106 ? 2.135 -8.300 10.727 1.00 92.19 106 ASP A O 1
ATOM 869 N N . GLU A 1 107 ? 2.569 -9.339 8.777 1.00 92.44 107 GLU A N 1
ATOM 870 C CA . GLU A 1 107 ? 3.685 -8.478 8.374 1.00 92.44 107 GLU A CA 1
ATOM 871 C C . GLU A 1 107 ? 3.234 -7.038 8.121 1.00 92.44 107 GLU A C 1
ATOM 873 O O . GLU A 1 107 ? 3.901 -6.101 8.566 1.00 92.44 107 GLU A O 1
ATOM 878 N N . LEU A 1 108 ? 2.081 -6.847 7.478 1.00 94.69 108 LEU A N 1
ATOM 879 C CA . LEU A 1 108 ? 1.496 -5.534 7.229 1.00 94.69 108 LEU A CA 1
ATOM 880 C C . LEU A 1 108 ? 1.125 -4.836 8.543 1.00 94.69 108 LEU A C 1
ATOM 882 O O . LEU A 1 108 ? 1.526 -3.693 8.758 1.00 94.69 108 LEU A O 1
ATOM 886 N N . ILE A 1 109 ? 0.386 -5.508 9.428 1.00 93.25 109 ILE A N 1
ATOM 887 C CA . ILE A 1 109 ? -0.004 -4.948 10.728 1.00 93.25 109 ILE A CA 1
ATOM 888 C C . ILE A 1 109 ? 1.244 -4.615 11.544 1.00 93.25 109 ILE A C 1
ATOM 890 O O . ILE A 1 109 ? 1.356 -3.506 12.060 1.00 93.25 109 ILE A O 1
ATOM 894 N N . THR A 1 110 ? 2.204 -5.531 11.633 1.00 89.94 110 THR A N 1
ATOM 895 C CA . THR A 1 110 ? 3.414 -5.317 12.435 1.00 89.94 110 THR A CA 1
ATOM 896 C C . THR A 1 110 ? 4.254 -4.167 11.891 1.00 89.94 110 THR A C 1
ATOM 898 O O . THR A 1 110 ? 4.588 -3.243 12.627 1.00 89.94 110 THR A O 1
ATOM 901 N N . SER A 1 111 ? 4.555 -4.171 10.591 1.00 88.88 111 SER A N 1
ATOM 902 C CA . SER A 1 111 ? 5.424 -3.162 9.966 1.00 88.88 111 SER A CA 1
ATOM 903 C C . SER A 1 111 ? 4.853 -1.748 10.059 1.00 88.88 111 SER A C 1
ATOM 905 O O . SER A 1 111 ? 5.601 -0.775 10.086 1.00 88.88 111 SER A O 1
ATOM 907 N N . MET A 1 112 ? 3.526 -1.620 10.124 1.00 91.31 112 MET A N 1
ATOM 908 C CA . MET A 1 112 ? 2.856 -0.327 10.248 1.00 91.31 112 MET A CA 1
ATOM 909 C C . MET A 1 112 ? 2.716 0.157 11.697 1.00 91.31 112 MET A C 1
ATOM 911 O O . MET A 1 112 ? 2.380 1.323 11.901 1.00 91.31 112 MET A O 1
ATOM 915 N N . ASN A 1 113 ? 2.970 -0.710 12.680 1.00 91.50 113 ASN A N 1
ATOM 916 C CA . ASN A 1 113 ? 2.748 -0.455 14.105 1.00 91.50 113 ASN A CA 1
ATOM 917 C C . ASN A 1 113 ? 4.008 -0.697 14.948 1.00 91.50 113 ASN A C 1
ATOM 919 O O . ASN A 1 113 ? 3.923 -0.985 16.137 1.00 91.50 113 ASN A O 1
ATOM 923 N N . VAL A 1 114 ? 5.185 -0.565 14.343 1.00 88.81 114 VAL A N 1
ATOM 924 C CA . VAL A 1 114 ? 6.474 -0.582 15.038 1.00 88.81 114 VAL A CA 1
ATOM 925 C C . VAL A 1 114 ? 7.184 0.737 14.777 1.00 88.81 114 VAL A C 1
ATOM 927 O O . VAL A 1 114 ? 7.248 1.219 13.645 1.00 88.81 114 VAL A O 1
ATOM 930 N N . ASN A 1 115 ? 7.714 1.346 15.831 1.00 87.38 115 ASN A N 1
ATOM 931 C CA . ASN A 1 115 ? 8.539 2.534 15.715 1.00 87.38 115 ASN A CA 1
ATOM 932 C C . ASN A 1 115 ? 9.849 2.160 15.012 1.00 87.38 115 ASN A C 1
ATOM 934 O O . ASN A 1 115 ? 10.634 1.366 15.523 1.00 87.38 115 ASN A O 1
ATOM 938 N N . SER A 1 116 ? 10.116 2.751 13.849 1.00 81.88 116 SER A N 1
ATOM 939 C CA . SER A 1 116 ? 11.296 2.408 13.049 1.00 81.88 116 SER A CA 1
ATOM 940 C C . SER A 1 116 ? 12.630 2.798 13.697 1.00 81.88 116 SER A C 1
ATOM 942 O O . SER A 1 116 ? 13.667 2.301 13.271 1.00 81.88 116 SER A O 1
ATOM 944 N N . MET A 1 117 ? 12.630 3.700 14.686 1.00 85.06 117 MET A N 1
ATOM 945 C CA . MET A 1 117 ? 13.838 4.121 15.405 1.00 85.06 117 MET A CA 1
ATOM 946 C C . MET A 1 117 ? 14.092 3.282 16.656 1.00 85.06 117 MET A C 1
ATOM 948 O O . MET A 1 117 ? 15.239 2.945 16.934 1.00 85.06 117 MET A O 1
ATOM 952 N N . THR A 1 118 ? 13.043 2.973 17.426 1.00 88.81 118 THR A N 1
ATOM 953 C CA . THR A 1 118 ? 13.180 2.286 18.724 1.00 88.81 118 THR A CA 1
ATOM 954 C C . THR A 1 118 ? 12.868 0.793 18.657 1.00 88.81 118 THR A C 1
ATOM 956 O O . THR A 1 118 ? 13.283 0.043 19.533 1.00 88.81 118 THR A O 1
ATOM 959 N N . GLY A 1 119 ? 12.154 0.341 17.623 1.00 85.25 119 GLY A N 1
ATOM 960 C CA . GLY A 1 119 ? 11.637 -1.024 17.516 1.00 85.25 119 GLY A CA 1
ATOM 961 C C . GLY A 1 119 ? 10.446 -1.310 18.437 1.00 85.25 119 GLY A C 1
ATOM 962 O O . GLY A 1 119 ? 9.978 -2.446 18.486 1.00 85.25 119 GLY A O 1
ATOM 963 N N . GLU A 1 120 ? 9.955 -0.306 19.167 1.00 88.25 120 GLU A N 1
ATOM 964 C CA . GLU A 1 120 ? 8.832 -0.451 20.094 1.00 88.25 120 GLU A CA 1
ATOM 965 C C . GLU A 1 120 ? 7.498 -0.554 19.357 1.00 88.25 120 GLU A C 1
ATOM 967 O O . GLU A 1 120 ? 7.301 0.044 18.294 1.00 88.25 120 GLU A O 1
ATOM 972 N N . LEU A 1 121 ? 6.562 -1.288 19.958 1.00 88.38 121 LEU A N 1
ATOM 973 C CA . LEU A 1 121 ? 5.190 -1.370 19.480 1.00 88.38 121 LEU A CA 1
ATOM 974 C C . LEU A 1 121 ? 4.486 -0.019 19.612 1.00 88.38 121 LEU A C 1
ATOM 976 O O . LEU A 1 121 ? 4.583 0.672 20.624 1.00 88.38 121 LEU A O 1
ATOM 980 N N . MET A 1 122 ? 3.742 0.335 18.574 1.00 89.25 122 MET A N 1
ATOM 981 C CA . MET A 1 122 ? 2.865 1.493 18.540 1.00 89.25 122 MET A CA 1
ATOM 982 C C . MET A 1 122 ? 1.419 1.025 18.464 1.00 89.25 122 MET A C 1
ATOM 984 O O . MET A 1 122 ? 1.105 0.001 17.861 1.00 89.25 122 MET A O 1
ATOM 988 N N . GLN A 1 123 ? 0.523 1.812 19.051 1.00 88.38 123 GLN A N 1
ATOM 989 C CA . GLN A 1 123 ? -0.906 1.575 18.901 1.00 88.38 123 GLN A CA 1
ATOM 990 C C . GLN A 1 123 ? -1.324 1.723 17.429 1.00 88.38 123 GLN A C 1
ATOM 992 O O . GLN A 1 123 ? -0.854 2.659 16.767 1.00 88.38 123 GLN A O 1
ATOM 997 N N . PRO A 1 124 ? -2.228 0.858 16.932 1.00 90.88 124 PRO A N 1
ATOM 998 C CA . PRO A 1 124 ? -2.782 0.982 15.597 1.00 90.88 124 PRO A CA 1
ATOM 999 C C . PRO A 1 124 ? -3.346 2.371 15.326 1.00 90.88 124 PRO A C 1
ATOM 1001 O O . PRO A 1 124 ? -4.054 2.963 16.145 1.00 90.88 124 PRO A O 1
ATOM 1004 N N . GLU A 1 125 ? -3.045 2.905 14.144 1.00 90.12 125 GLU A N 1
ATOM 1005 C CA . GLU A 1 125 ? -3.592 4.194 13.744 1.00 90.12 125 GLU A CA 1
ATOM 1006 C C . GLU A 1 125 ? -5.128 4.119 13.696 1.00 90.12 125 GLU A C 1
ATOM 1008 O O . GLU A 1 125 ? -5.680 3.238 13.033 1.00 90.12 125 GLU A O 1
ATOM 1013 N N . PRO A 1 126 ? -5.851 5.069 14.313 1.00 91.31 126 PRO A N 1
ATOM 1014 C CA . PRO A 1 126 ? -7.302 5.016 14.331 1.00 91.31 126 PRO A CA 1
ATOM 1015 C C . PRO A 1 126 ? -7.905 5.215 12.931 1.00 91.31 126 PRO A C 1
ATOM 1017 O O . PRO A 1 126 ? -7.401 5.974 12.084 1.00 91.31 126 PRO A O 1
ATOM 1020 N N . PHE A 1 127 ? -9.070 4.592 12.731 1.00 94.31 127 PHE A N 1
ATOM 1021 C CA . PHE A 1 127 ? -9.849 4.635 11.487 1.00 94.31 127 PHE A CA 1
ATOM 1022 C C . PHE A 1 127 ? -9.085 4.051 10.293 1.00 94.31 127 PHE A C 1
ATOM 1024 O O . PHE A 1 127 ? -9.105 4.611 9.190 1.00 94.31 127 PHE A O 1
ATOM 1031 N N . VAL A 1 128 ? -8.387 2.941 10.522 1.00 95.88 128 VAL A N 1
ATOM 1032 C CA . VAL A 1 128 ? -7.636 2.204 9.507 1.00 95.88 128 VAL A CA 1
ATOM 1033 C C . VAL A 1 128 ? -8.110 0.754 9.466 1.00 95.88 128 VAL A C 1
ATOM 1035 O O . VAL A 1 128 ? -8.420 0.170 10.496 1.00 95.88 128 VAL A O 1
ATOM 1038 N N . LYS A 1 129 ? -8.162 0.176 8.269 1.00 97.19 129 LYS A N 1
ATOM 1039 C CA . LYS A 1 129 ? -8.275 -1.265 8.040 1.00 97.19 129 LYS A CA 1
ATOM 1040 C C . LYS A 1 129 ? -7.011 -1.739 7.334 1.00 97.19 129 LYS A C 1
ATOM 1042 O O . LYS A 1 129 ? -6.603 -1.117 6.353 1.00 97.19 129 LYS A O 1
ATOM 1047 N N . TYR A 1 130 ? -6.396 -2.805 7.822 1.00 97.44 130 TYR A N 1
ATOM 1048 C CA . TYR A 1 130 ? -5.292 -3.492 7.154 1.00 97.44 130 TYR A CA 1
ATOM 1049 C C . TYR A 1 130 ? -5.900 -4.565 6.266 1.00 97.44 130 TYR A C 1
ATOM 1051 O O . TYR A 1 130 ? -6.724 -5.331 6.753 1.00 97.44 130 TYR A O 1
ATOM 1059 N N . CYS A 1 131 ? -5.560 -4.584 4.981 1.00 97.38 131 CYS A N 1
ATOM 1060 C CA . CYS A 1 131 ? -6.223 -5.448 4.014 1.00 97.38 131 CYS A CA 1
ATOM 1061 C C . CYS A 1 131 ? -5.226 -6.233 3.162 1.00 97.38 131 CYS A C 1
ATOM 1063 O O . CYS A 1 131 ? -4.242 -5.681 2.659 1.00 97.38 131 CYS A O 1
ATOM 1065 N N . VAL A 1 132 ? -5.546 -7.502 2.929 1.00 96.31 132 VAL A N 1
ATOM 1066 C CA . VAL A 1 132 ? -4.865 -8.400 1.994 1.00 96.31 132 VAL A CA 1
ATOM 1067 C C . VAL A 1 132 ? -5.958 -9.122 1.220 1.00 96.31 132 VAL A C 1
ATOM 1069 O O . VAL A 1 132 ? -6.850 -9.707 1.819 1.00 96.31 132 VAL A O 1
ATOM 1072 N N . ASP A 1 133 ? -5.933 -9.026 -0.111 1.00 91.00 133 ASP A N 1
ATOM 1073 C CA . ASP A 1 133 ? -7.035 -9.517 -0.952 1.00 91.00 133 ASP A CA 1
ATOM 1074 C C . ASP A 1 133 ? -8.392 -8.930 -0.512 1.00 91.00 133 ASP A C 1
ATOM 1076 O O . ASP A 1 133 ? -8.522 -7.700 -0.427 1.00 91.00 133 ASP A O 1
ATOM 1080 N N . ASP A 1 134 ? -9.375 -9.783 -0.240 1.00 89.00 134 ASP A N 1
ATOM 1081 C CA . ASP A 1 134 ? -10.712 -9.403 0.223 1.00 89.00 134 ASP A CA 1
ATOM 1082 C C . ASP A 1 134 ? -10.837 -9.426 1.758 1.00 89.00 134 ASP A C 1
ATOM 1084 O O . ASP A 1 134 ? -11.874 -9.049 2.304 1.00 89.00 134 ASP A O 1
ATOM 1088 N N . GLU A 1 135 ? -9.779 -9.827 2.467 1.00 95.25 135 GLU A N 1
ATOM 1089 C CA . GLU A 1 135 ? -9.743 -9.864 3.926 1.00 95.25 135 GLU A CA 1
ATOM 1090 C C . GLU A 1 135 ? -9.217 -8.541 4.486 1.00 95.25 135 GLU A C 1
ATOM 1092 O O . GLU A 1 135 ? -8.201 -8.004 4.033 1.00 95.25 135 GLU A O 1
ATOM 1097 N N . CYS A 1 136 ? -9.900 -8.017 5.503 1.00 96.25 136 CYS A N 1
ATOM 1098 C CA . CYS A 1 136 ? -9.511 -6.791 6.185 1.00 96.25 136 CYS A CA 1
ATOM 1099 C C . CYS A 1 136 ? -9.696 -6.926 7.698 1.00 96.25 136 CYS A C 1
ATOM 1101 O O . CYS A 1 136 ? -10.743 -7.384 8.147 1.00 96.25 136 CYS A O 1
ATOM 1103 N N . ILE A 1 137 ? -8.722 -6.438 8.469 1.00 95.94 137 ILE A N 1
ATOM 1104 C CA . ILE A 1 137 ? -8.789 -6.327 9.931 1.00 95.94 137 ILE A CA 1
ATOM 1105 C C . ILE A 1 137 ? -8.821 -4.846 10.303 1.00 95.94 137 ILE A C 1
ATOM 1107 O O . ILE A 1 137 ? -7.987 -4.057 9.846 1.00 95.94 137 ILE A O 1
ATOM 1111 N N . SER A 1 138 ? -9.801 -4.447 11.109 1.00 94.88 138 SER A N 1
ATOM 1112 C CA . SER A 1 138 ? -9.932 -3.066 11.566 1.00 94.88 138 SER A CA 1
ATOM 1113 C C . SER A 1 138 ? -8.961 -2.760 12.708 1.00 94.88 138 SER A C 1
ATOM 1115 O O . SER A 1 138 ? -8.703 -3.595 13.565 1.00 94.88 138 SER A O 1
ATOM 1117 N N . SER A 1 139 ? -8.433 -1.536 12.753 1.00 93.75 139 SER A N 1
ATOM 1118 C CA . SER A 1 139 ? -7.443 -1.110 13.753 1.00 93.75 139 SER A CA 1
ATOM 1119 C C . SER A 1 139 ? -7.931 -1.215 15.202 1.00 93.75 139 SER A C 1
ATOM 1121 O O . SER A 1 139 ? -7.124 -1.345 16.106 1.00 93.75 139 SER A O 1
ATOM 1123 N N . ASP A 1 140 ? -9.240 -1.110 15.433 1.00 91.12 140 ASP A N 1
ATOM 1124 C CA . ASP A 1 140 ? -9.883 -1.238 16.749 1.00 91.12 140 ASP A CA 1
ATOM 1125 C C . ASP A 1 140 ? -10.153 -2.687 17.171 1.00 91.12 140 ASP A C 1
ATOM 1127 O O . ASP A 1 140 ? -10.554 -2.920 18.307 1.00 91.12 140 ASP A O 1
ATOM 1131 N N . GLU A 1 141 ? -9.935 -3.644 16.272 1.00 91.12 141 GLU A N 1
ATOM 1132 C CA . GLU A 1 141 ? -9.980 -5.078 16.566 1.00 91.12 141 GLU A CA 1
ATOM 1133 C C . GLU A 1 141 ? -8.600 -5.619 16.973 1.00 91.12 141 GLU A C 1
ATOM 1135 O O . GLU A 1 141 ? -8.486 -6.797 17.288 1.00 91.12 141 GLU A O 1
ATOM 1140 N N . ILE A 1 142 ? -7.559 -4.778 16.944 1.00 90.12 142 ILE A N 1
ATOM 1141 C CA . ILE A 1 142 ? -6.172 -5.152 17.232 1.00 90.12 142 ILE A CA 1
ATOM 1142 C C . ILE A 1 142 ? -5.777 -4.558 18.582 1.00 90.12 142 ILE A C 1
ATOM 1144 O O . ILE A 1 142 ? -5.727 -3.334 18.731 1.00 90.12 142 ILE A O 1
ATOM 1148 N N . ASP A 1 143 ? -5.453 -5.418 19.544 1.00 86.56 143 ASP A N 1
ATOM 1149 C CA . ASP A 1 143 ? -4.854 -5.018 20.815 1.00 86.56 143 ASP A CA 1
ATOM 1150 C C . ASP A 1 143 ? -3.334 -5.291 20.862 1.00 86.56 143 ASP A C 1
ATOM 1152 O O . ASP A 1 143 ? -2.717 -5.788 19.916 1.00 86.56 143 ASP A O 1
ATOM 1156 N N . GLU A 1 144 ? -2.686 -4.905 21.963 1.00 82.56 144 GLU A N 1
ATOM 1157 C CA . GLU A 1 144 ? -1.238 -5.080 22.137 1.00 82.56 144 GLU A CA 1
ATOM 1158 C C . GLU A 1 144 ? -0.804 -6.558 22.122 1.00 82.56 144 GLU A C 1
ATOM 1160 O O . GLU A 1 144 ? 0.261 -6.884 21.597 1.00 82.56 144 GLU A O 1
ATOM 1165 N N . ARG A 1 145 ? -1.643 -7.477 22.620 1.00 85.88 145 ARG A N 1
ATOM 1166 C CA . ARG A 1 145 ? -1.354 -8.920 22.625 1.00 85.88 145 ARG A CA 1
ATOM 1167 C C . ARG A 1 145 ? -1.413 -9.489 21.213 1.00 85.88 145 ARG A C 1
ATOM 1169 O O . ARG A 1 145 ? -0.600 -10.350 20.878 1.00 85.88 145 ARG A O 1
ATOM 1176 N N . ASP A 1 146 ? -2.324 -8.994 20.379 1.00 86.44 146 ASP A N 1
ATOM 1177 C CA . ASP A 1 146 ? -2.372 -9.364 18.962 1.00 86.44 146 ASP A CA 1
ATOM 1178 C C . ASP A 1 146 ? -1.076 -8.952 18.248 1.00 86.44 146 ASP A C 1
ATOM 1180 O O . ASP A 1 146 ? -0.471 -9.756 17.536 1.00 86.44 146 ASP A O 1
ATOM 1184 N N . LEU A 1 147 ? -0.585 -7.732 18.504 1.00 84.44 147 LEU A N 1
ATOM 1185 C CA . LEU A 1 147 ? 0.678 -7.233 17.945 1.00 84.44 147 LEU A CA 1
ATOM 1186 C C . LEU A 1 147 ? 1.884 -8.093 18.351 1.00 84.44 147 LEU A C 1
ATOM 1188 O O . LEU A 1 147 ? 2.728 -8.414 17.509 1.00 84.44 147 LEU A O 1
ATOM 1192 N N . GLU A 1 148 ? 1.958 -8.528 19.610 1.00 85.62 148 GLU A N 1
ATOM 1193 C CA . GLU A 1 148 ? 3.005 -9.450 20.063 1.00 85.62 148 GLU A CA 1
ATOM 1194 C C . GLU A 1 148 ? 2.955 -10.804 19.339 1.00 85.62 148 GLU A C 1
ATOM 1196 O O . GLU A 1 148 ? 4.001 -11.377 19.003 1.00 85.62 148 GLU A O 1
ATOM 1201 N N . VAL A 1 149 ? 1.750 -11.328 19.089 1.00 85.06 149 VAL A N 1
ATOM 1202 C CA . VAL A 1 149 ? 1.552 -12.574 18.337 1.00 85.06 149 VAL A CA 1
ATOM 1203 C C . VAL A 1 149 ? 2.012 -12.404 16.891 1.00 85.06 149 VAL A C 1
ATOM 1205 O O . VAL A 1 149 ? 2.754 -13.260 16.398 1.00 85.06 149 VAL A O 1
ATOM 1208 N N . TYR A 1 150 ? 1.654 -11.299 16.233 1.00 85.19 150 TYR A N 1
ATOM 1209 C CA . TYR A 1 150 ? 2.089 -11.013 14.864 1.00 85.19 150 TYR A CA 1
ATOM 1210 C C . TYR A 1 150 ? 3.615 -10.888 14.761 1.00 85.19 150 TYR A C 1
ATOM 1212 O O . TYR A 1 150 ? 4.226 -11.567 13.933 1.00 85.19 150 TYR A O 1
ATOM 1220 N N . ILE A 1 151 ? 4.260 -10.148 15.672 1.00 82.62 151 ILE A N 1
ATOM 1221 C CA . ILE A 1 151 ? 5.730 -10.068 15.739 1.00 82.62 151 ILE A CA 1
ATOM 1222 C C . ILE A 1 151 ? 6.350 -11.457 15.896 1.00 82.62 151 ILE A C 1
ATOM 1224 O O . ILE A 1 151 ? 7.335 -11.792 15.228 1.00 82.62 151 ILE A O 1
ATOM 1228 N N . ARG A 1 152 ? 5.809 -12.274 16.806 1.00 83.44 152 ARG A N 1
ATOM 1229 C CA . ARG A 1 152 ? 6.331 -13.621 17.058 1.00 83.44 152 ARG A CA 1
ATOM 1230 C C . ARG A 1 152 ? 6.204 -14.503 15.823 1.00 83.44 152 ARG A C 1
ATOM 1232 O O . ARG A 1 152 ? 7.119 -15.279 15.559 1.00 83.44 152 ARG A O 1
ATOM 1239 N N . ASN A 1 153 ? 5.100 -14.398 15.090 1.00 81.88 153 ASN A N 1
ATOM 1240 C CA . ASN A 1 153 ? 4.889 -15.159 13.867 1.00 81.88 153 ASN A CA 1
ATOM 1241 C C . ASN A 1 153 ? 5.911 -14.771 12.802 1.00 81.88 153 ASN A C 1
ATOM 1243 O O . ASN A 1 153 ? 6.605 -15.661 12.326 1.00 81.88 153 ASN A O 1
ATOM 1247 N N . ILE A 1 154 ? 6.120 -13.478 12.538 1.00 78.56 154 ILE A N 1
ATOM 1248 C CA . ILE A 1 154 ? 7.130 -12.997 11.578 1.00 78.56 154 ILE A CA 1
ATOM 1249 C C . ILE A 1 154 ? 8.532 -13.510 11.931 1.00 78.56 154 ILE A C 1
ATOM 1251 O O . ILE A 1 154 ? 9.245 -14.023 11.071 1.00 78.56 154 ILE A O 1
ATOM 1255 N N . LYS A 1 155 ? 8.923 -13.455 13.211 1.00 77.12 155 LYS A N 1
ATOM 1256 C CA . LYS A 1 155 ? 10.237 -13.948 13.662 1.00 77.12 155 LYS A CA 1
ATOM 1257 C C . LYS A 1 155 ? 10.454 -15.445 13.411 1.00 77.12 155 LYS A C 1
ATOM 1259 O O . LYS A 1 155 ? 11.603 -15.855 13.280 1.00 77.12 155 LYS A O 1
ATOM 1264 N N . LYS A 1 156 ? 9.394 -16.258 13.332 1.00 74.12 156 LYS A N 1
ATOM 1265 C CA . LYS A 1 156 ? 9.508 -17.685 12.973 1.00 74.12 156 LYS A CA 1
ATOM 1266 C C . LYS A 1 156 ? 9.843 -17.907 11.498 1.00 74.12 156 LYS A C 1
ATOM 1268 O O . LYS A 1 156 ? 10.301 -18.987 11.170 1.00 74.12 156 LYS A O 1
ATOM 1273 N N . TRP A 1 157 ? 9.590 -16.931 10.628 1.00 56.03 157 TRP A N 1
ATOM 1274 C CA . TRP A 1 157 ? 9.901 -17.024 9.197 1.00 56.03 157 TRP A CA 1
ATOM 1275 C C . TRP A 1 157 ? 11.324 -16.565 8.862 1.00 56.03 157 TRP A C 1
ATOM 1277 O O . TRP A 1 157 ? 11.821 -16.862 7.779 1.00 56.03 157 TRP A O 1
ATOM 1287 N N . ILE A 1 158 ? 11.954 -15.806 9.764 1.00 57.81 158 ILE A N 1
ATOM 1288 C CA . ILE A 1 158 ? 13.287 -15.211 9.573 1.00 57.81 158 ILE A CA 1
ATOM 1289 C C . ILE A 1 158 ? 14.403 -16.112 10.142 1.00 57.81 158 ILE A C 1
ATOM 1291 O O . ILE A 1 158 ? 15.557 -15.967 9.740 1.00 57.81 158 ILE A O 1
ATOM 1295 N N . ASN A 1 159 ? 14.063 -17.051 11.034 1.00 44.69 159 ASN A N 1
ATOM 1296 C CA . ASN A 1 159 ? 14.969 -18.064 11.595 1.00 44.69 159 ASN A CA 1
ATOM 1297 C C . ASN A 1 159 ? 14.748 -19.429 10.942 1.00 44.69 159 ASN A C 1
ATOM 1299 O O . ASN A 1 159 ? 15.745 -20.170 10.808 1.00 44.69 159 ASN A O 1
#

Secondary structure (DSSP, 8-state):
--HHHHHHHHHHHTT-SSEEEEEEEETTS-EEEEEEEEETTEEEESSHHHHHHHHHHHHHHHHHTEEEEEEEEEEEEEETTEEEEEEEEEEEEESSSEEEEEPPHHHHHHHHSB-TTT--B-PPPTTEEEEETTEEEEGGG--HHHHHHHHHHHHHHH-